Protein AF-A0A3B0V5P6-F1 (afdb_monomer_lite)

Sequence (114 aa):
QIYKNSWVTNHAVDANCVVGIAKSGRSRWKSENENNNILTTKGYHAKHNFGHGEEHLTNTFLTLNILAFLIHTVQDMTNRLYRQLRQELGRRDTFFNDMQALTRYILFESWDEL

Secondary structure (DSSP, 8-state):
---------SS---TTTHHHHHHHHHHHHHIIIIIIHHHHHSS--TT---SSS-TTHHHHHHHHHHHHHHHHHHHHHH-HHHHHHHHHT-SHHHHHHHHHHHHHH---SSGGG-

Radius of gyration: 20.3 Å; chains: 1; bounding box: 44×43×60 Å

Foldseek 3Di:
DDDDDDDDDPDDDDPVCPVVVVVVVVVVVVCVVVPVCCCCPVPVVLVDPPPDDDDCPSVVSVVVVVVVVVVLVVCCVPPPVSVVVCVVLPDPVSVVVVVVVCVVPDDDPDPVRD

Organism: NCBI:txid652676

Structure (mmCIF, N/CA/C/O backbone):
data_AF-A0A3B0V5P6-F1
#
_entry.id   AF-A0A3B0V5P6-F1
#
loop_
_atom_site.group_PDB
_atom_site.id
_atom_site.type_symbol
_atom_site.label_atom_id
_atom_site.label_alt_id
_atom_site.label_comp_id
_atom_site.label_asym_id
_atom_site.label_entity_id
_atom_site.label_seq_id
_atom_site.pdbx_PDB_ins_code
_atom_site.Cartn_x
_atom_site.Cartn_y
_atom_site.Cartn_z
_atom_site.occupancy
_atom_site.B_iso_or_equiv
_atom_site.auth_seq_id
_atom_site.auth_comp_id
_atom_site.auth_asym_id
_atom_site.auth_atom_id
_atom_site.pdbx_PDB_model_num
ATOM 1 N N . GLN A 1 1 ? -4.323 -0.651 -32.471 1.00 66.06 1 GLN A N 1
ATOM 2 C CA . GLN A 1 1 ? -3.043 0.090 -32.525 1.00 66.06 1 GLN A CA 1
ATOM 3 C C . GLN A 1 1 ? -2.198 -0.379 -31.344 1.00 66.06 1 GLN A C 1
ATOM 5 O O . GLN A 1 1 ? -2.711 -0.375 -30.234 1.00 66.06 1 GLN A O 1
ATOM 10 N N . ILE A 1 2 ? -0.978 -0.881 -31.564 1.00 74.12 2 ILE A N 1
ATOM 11 C CA . ILE A 1 2 ? -0.116 -1.358 -30.466 1.00 74.12 2 ILE A CA 1
ATOM 12 C C . ILE A 1 2 ? 0.507 -0.132 -29.791 1.00 74.12 2 ILE A C 1
ATOM 14 O O . ILE A 1 2 ? 1.097 0.709 -30.471 1.00 74.12 2 ILE A O 1
ATOM 18 N N . TYR A 1 3 ? 0.343 -0.014 -28.474 1.00 77.75 3 TYR A N 1
ATOM 19 C CA . TYR A 1 3 ? 0.921 1.069 -27.680 1.00 77.75 3 TYR A CA 1
ATOM 20 C C . TYR A 1 3 ? 2.454 1.054 -27.791 1.00 77.75 3 TYR A C 1
ATOM 22 O O . TYR A 1 3 ? 3.085 0.022 -27.557 1.00 77.75 3 TYR A O 1
ATOM 30 N N . LYS A 1 4 ? 3.052 2.192 -28.160 1.00 78.06 4 LYS A N 1
ATOM 31 C CA . LYS A 1 4 ? 4.508 2.381 -28.220 1.00 78.06 4 LYS A CA 1
ATOM 32 C C . LYS A 1 4 ? 4.942 3.298 -27.080 1.00 78.06 4 LYS A C 1
ATOM 34 O O . LYS A 1 4 ? 4.388 4.381 -26.922 1.00 78.06 4 LYS A O 1
ATOM 39 N N . ASN A 1 5 ? 5.935 2.861 -26.313 1.00 76.69 5 ASN A N 1
ATOM 40 C CA . ASN A 1 5 ? 6.548 3.628 -25.233 1.00 76.69 5 ASN A CA 1
ATOM 41 C C . ASN A 1 5 ? 8.068 3.682 -25.452 1.00 76.69 5 ASN A C 1
ATOM 43 O O . ASN A 1 5 ? 8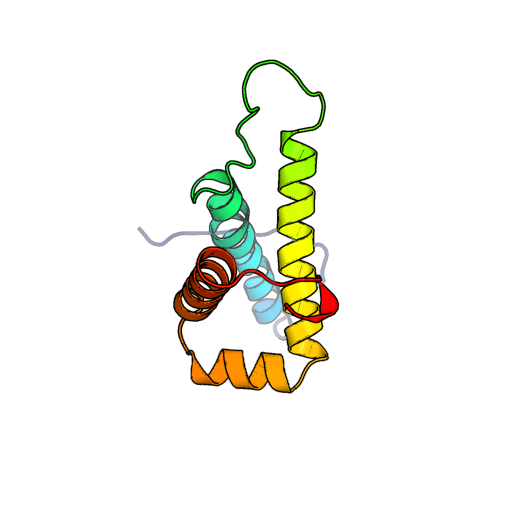.647 2.698 -25.914 1.00 76.69 5 ASN A O 1
ATOM 47 N N . SER A 1 6 ? 8.681 4.819 -25.124 1.00 85.56 6 SER A N 1
ATOM 48 C CA . SER A 1 6 ? 10.125 5.041 -25.174 1.00 85.56 6 SER A CA 1
ATOM 49 C C . SER A 1 6 ? 10.599 5.646 -23.852 1.00 85.56 6 SER A C 1
ATOM 51 O O . SER A 1 6 ? 9.926 6.509 -23.287 1.00 85.56 6 SER A O 1
ATOM 53 N N . TRP A 1 7 ? 11.783 5.237 -23.393 1.00 84.75 7 TRP A N 1
ATOM 54 C CA . TRP A 1 7 ? 12.404 5.723 -22.158 1.00 84.75 7 TRP A CA 1
ATOM 55 C C . TRP A 1 7 ? 13.817 6.239 -22.420 1.00 84.75 7 TRP A C 1
ATOM 57 O O . TRP A 1 7 ? 14.493 5.777 -23.337 1.00 84.75 7 TRP A O 1
ATOM 67 N N . VAL A 1 8 ? 14.269 7.159 -21.571 1.00 88.44 8 VAL A N 1
ATOM 68 C CA . VAL A 1 8 ? 15.652 7.646 -21.537 1.00 88.44 8 VAL A CA 1
ATOM 69 C C . VAL A 1 8 ? 16.257 7.241 -20.199 1.00 88.44 8 VAL A C 1
ATOM 71 O O . VAL A 1 8 ? 15.605 7.363 -19.162 1.00 88.44 8 VAL A O 1
ATOM 74 N N . THR A 1 9 ? 17.484 6.731 -20.223 1.00 87.94 9 THR A N 1
ATOM 75 C CA . THR A 1 9 ? 18.209 6.278 -19.035 1.00 87.94 9 THR A CA 1
ATOM 76 C C . THR A 1 9 ? 19.665 6.716 -19.115 1.00 87.94 9 THR A C 1
ATOM 78 O O . THR A 1 9 ? 20.240 6.762 -20.199 1.00 87.94 9 THR A O 1
ATOM 81 N N . ASN A 1 10 ? 20.254 7.041 -17.967 1.00 92.69 10 ASN A N 1
ATOM 82 C CA . ASN A 1 10 ? 21.688 7.290 -17.815 1.00 92.69 10 ASN A CA 1
ATOM 83 C C . ASN A 1 10 ? 22.480 6.005 -17.502 1.00 92.69 10 ASN A C 1
ATOM 85 O O . ASN A 1 10 ? 23.704 6.047 -17.421 1.00 92.69 10 ASN A O 1
ATOM 89 N N . HIS A 1 11 ? 21.800 4.873 -17.308 1.00 89.81 11 HIS A N 1
ATOM 90 C CA . HIS A 1 11 ? 22.446 3.575 -17.140 1.00 89.81 11 HIS A CA 1
ATOM 91 C C . HIS A 1 11 ? 23.027 3.085 -18.471 1.00 89.81 11 HIS A C 1
ATOM 93 O O . HIS A 1 11 ? 22.375 3.192 -19.509 1.00 89.81 11 HIS A O 1
ATOM 99 N N . ALA A 1 12 ? 24.223 2.491 -18.432 1.00 93.44 12 ALA A N 1
ATOM 100 C CA . ALA A 1 12 ? 24.765 1.772 -19.580 1.00 93.44 12 ALA A CA 1
ATOM 101 C C . ALA A 1 12 ? 23.845 0.589 -19.928 1.00 93.44 12 ALA A C 1
ATOM 103 O O . ALA A 1 12 ? 23.457 -0.180 -19.045 1.00 93.44 12 ALA A O 1
ATOM 104 N N . VAL A 1 13 ? 23.473 0.474 -21.205 1.00 93.00 13 VAL A N 1
ATOM 105 C CA . VAL A 1 13 ? 22.535 -0.547 -21.685 1.00 93.00 13 VAL A CA 1
ATOM 106 C C . VAL A 1 13 ? 23.291 -1.610 -22.470 1.00 93.00 13 VAL A C 1
ATOM 108 O O . VAL A 1 13 ? 23.929 -1.308 -23.475 1.00 93.00 13 VAL A O 1
ATOM 111 N N . ASP A 1 14 ? 23.166 -2.857 -22.033 1.00 94.44 14 ASP A N 1
ATOM 112 C CA . ASP A 1 14 ? 23.651 -4.047 -22.723 1.00 94.44 14 ASP A CA 1
ATOM 113 C C . ASP A 1 14 ? 22.561 -5.134 -22.773 1.00 94.44 14 ASP A C 1
ATOM 115 O O . ASP A 1 14 ? 21.459 -4.978 -22.232 1.00 94.44 14 ASP A O 1
ATOM 119 N N . ALA A 1 15 ? 22.859 -6.251 -23.439 1.00 94.81 15 ALA A N 1
ATOM 120 C CA . ALA A 1 15 ? 21.920 -7.360 -23.607 1.00 94.81 15 ALA A CA 1
ATOM 121 C C . ALA A 1 15 ? 21.495 -8.021 -22.279 1.00 94.81 15 ALA A C 1
ATOM 123 O O . ALA A 1 15 ? 20.421 -8.619 -22.217 1.00 94.81 15 ALA A O 1
ATOM 124 N N . ASN A 1 16 ? 22.295 -7.892 -21.218 1.00 94.69 16 ASN A N 1
ATOM 125 C CA . ASN A 1 16 ? 22.023 -8.496 -19.917 1.00 94.69 16 ASN A CA 1
ATOM 126 C C . ASN A 1 16 ? 21.102 -7.609 -19.066 1.00 94.69 16 ASN A C 1
ATOM 128 O O . ASN A 1 16 ? 20.255 -8.121 -18.332 1.00 94.69 16 ASN A O 1
ATOM 132 N N . CYS A 1 17 ? 21.232 -6.281 -19.160 1.00 91.94 17 CYS A N 1
ATOM 133 C CA . CYS A 1 17 ? 20.486 -5.344 -18.316 1.00 91.94 17 CYS A CA 1
ATOM 134 C C . CYS A 1 17 ? 19.238 -4.744 -18.990 1.00 91.94 17 CYS A C 1
ATOM 136 O O . CYS A 1 17 ? 18.327 -4.292 -18.286 1.00 91.94 17 CYS A O 1
ATOM 138 N N . VAL A 1 18 ? 19.140 -4.779 -20.328 1.00 91.62 18 VAL A N 1
ATOM 139 C CA . VAL A 1 18 ? 18.051 -4.133 -21.091 1.00 91.62 18 VAL A CA 1
ATOM 140 C C . VAL A 1 18 ? 16.657 -4.587 -20.651 1.00 91.62 18 VAL A C 1
ATOM 142 O O . VAL A 1 18 ? 15.746 -3.767 -20.530 1.00 91.62 18 VAL A O 1
ATOM 145 N N . VAL A 1 19 ? 16.482 -5.873 -20.332 1.00 91.50 19 VAL A N 1
ATOM 146 C CA . VAL A 1 19 ? 15.192 -6.418 -19.877 1.00 91.50 19 VAL A CA 1
ATOM 147 C C . VAL A 1 19 ? 14.801 -5.847 -18.511 1.00 91.50 19 VAL A C 1
ATOM 149 O O . VAL A 1 19 ? 13.643 -5.470 -18.307 1.00 91.50 19 VAL A O 1
ATOM 152 N N . GLY A 1 20 ? 15.762 -5.749 -17.589 1.00 91.38 20 GLY A N 1
ATOM 153 C CA . GLY A 1 20 ? 15.563 -5.175 -16.259 1.00 91.38 20 GLY A CA 1
ATOM 154 C C . GLY A 1 20 ? 15.242 -3.684 -16.328 1.00 91.38 20 GLY A C 1
ATOM 155 O O . GLY A 1 20 ? 14.243 -3.244 -15.761 1.00 91.38 20 GLY A O 1
ATOM 156 N N . ILE A 1 21 ? 16.014 -2.927 -17.110 1.00 90.50 21 ILE A N 1
ATOM 157 C CA . ILE A 1 21 ? 15.790 -1.492 -17.330 1.00 90.50 21 ILE A CA 1
ATOM 158 C C . ILE A 1 21 ? 14.412 -1.250 -17.954 1.00 90.50 21 ILE A C 1
ATOM 160 O O . ILE A 1 21 ? 13.656 -0.408 -17.472 1.00 90.50 21 ILE A O 1
ATOM 164 N N . ALA A 1 22 ? 14.028 -2.028 -18.970 1.00 88.38 22 ALA A N 1
ATOM 165 C CA . ALA A 1 22 ? 12.708 -1.913 -19.583 1.00 88.38 22 ALA A CA 1
ATOM 166 C C . ALA A 1 22 ? 11.578 -2.249 -18.593 1.00 88.38 22 ALA A C 1
ATOM 168 O O . ALA A 1 22 ? 10.517 -1.623 -18.627 1.00 88.38 22 ALA A O 1
ATOM 169 N N . LYS A 1 23 ? 11.782 -3.215 -17.685 1.00 88.19 23 LYS A N 1
ATOM 170 C CA . LYS A 1 23 ? 10.823 -3.529 -16.612 1.00 88.19 23 LYS A CA 1
ATOM 171 C C . LYS A 1 23 ? 10.661 -2.352 -15.644 1.00 88.19 23 LYS A C 1
ATOM 173 O O . LYS A 1 23 ? 9.524 -2.009 -15.326 1.00 88.19 23 LYS A O 1
ATOM 178 N N . SER A 1 24 ? 11.755 -1.703 -15.252 1.00 86.31 24 SER A N 1
ATOM 179 C CA . SER A 1 24 ? 11.733 -0.492 -14.418 1.00 86.31 24 SER A CA 1
ATOM 180 C C . SER A 1 24 ? 11.095 0.707 -15.135 1.00 86.31 24 SER A C 1
ATOM 182 O O . SER A 1 24 ? 10.324 1.458 -14.546 1.00 86.31 24 SER A O 1
ATOM 184 N N . GLY A 1 25 ? 11.322 0.867 -16.441 1.00 85.81 25 GLY A N 1
ATOM 185 C CA . GLY A 1 25 ? 10.632 1.886 -17.240 1.00 85.81 25 GLY A CA 1
ATOM 186 C C . GLY A 1 25 ? 9.111 1.693 -17.230 1.00 85.81 25 GLY A C 1
ATOM 187 O O . GLY A 1 25 ? 8.349 2.646 -17.051 1.00 85.81 25 GLY A O 1
ATOM 188 N N . ARG A 1 26 ? 8.652 0.439 -17.330 1.00 83.81 26 ARG A N 1
ATOM 189 C CA . ARG A 1 26 ? 7.224 0.092 -17.241 1.00 83.81 26 ARG A CA 1
ATOM 190 C C . ARG A 1 26 ? 6.633 0.299 -15.847 1.00 83.81 26 ARG A C 1
ATOM 192 O O . ARG A 1 26 ? 5.444 0.603 -15.751 1.00 83.81 26 ARG A O 1
ATOM 199 N N . SER A 1 27 ? 7.417 0.180 -14.771 1.00 83.31 27 SER A N 1
ATOM 200 C CA . SER A 1 27 ? 6.892 0.423 -13.420 1.00 83.31 27 SER A CA 1
ATOM 201 C C . SER A 1 27 ? 6.535 1.886 -13.173 1.00 83.31 27 SER A C 1
ATOM 203 O O . SER A 1 27 ? 5.687 2.142 -12.327 1.00 83.31 27 SER A O 1
ATOM 205 N N . ARG A 1 28 ? 7.084 2.841 -13.939 1.00 80.00 28 ARG A N 1
ATOM 206 C CA . ARG A 1 28 ? 6.667 4.250 -13.852 1.00 80.00 28 ARG A CA 1
ATOM 207 C C . ARG A 1 28 ? 5.171 4.421 -14.126 1.00 80.00 28 ARG A C 1
ATOM 209 O O . ARG A 1 28 ? 4.472 5.024 -13.317 1.00 80.00 28 ARG A O 1
ATOM 216 N N . TRP A 1 29 ? 4.684 3.852 -15.232 1.00 78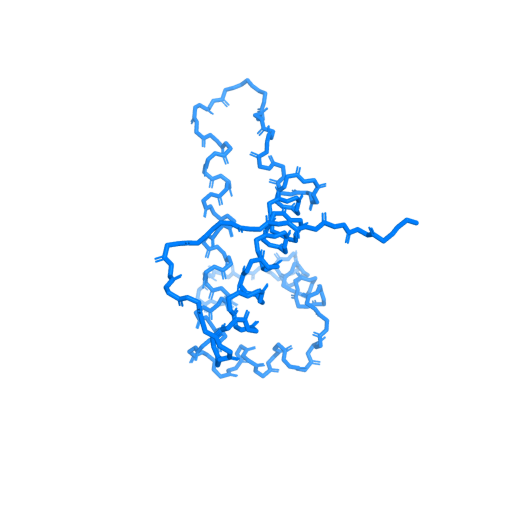.38 29 TRP A N 1
ATOM 217 C CA . TRP A 1 29 ? 3.258 3.889 -15.572 1.00 78.38 29 TRP A CA 1
ATOM 218 C C . TRP A 1 29 ? 2.415 3.231 -14.478 1.00 78.38 29 TRP A C 1
ATOM 220 O O . TRP A 1 29 ? 1.367 3.746 -14.099 1.00 78.38 29 TRP A O 1
ATOM 230 N N . LYS A 1 30 ? 2.918 2.127 -13.913 1.00 78.00 30 LYS A N 1
ATOM 231 C CA . LYS A 1 30 ? 2.273 1.438 -12.796 1.00 78.00 30 LYS A CA 1
ATOM 232 C C . LYS A 1 30 ? 2.140 2.346 -11.568 1.00 78.00 30 LYS A C 1
ATOM 234 O O . LYS A 1 30 ? 1.048 2.462 -11.033 1.00 78.00 30 LYS A O 1
ATOM 239 N N . SER A 1 31 ? 3.194 3.054 -11.160 1.00 78.94 31 SER A N 1
ATOM 240 C CA . SER A 1 31 ? 3.128 4.001 -10.036 1.00 78.94 31 SER A CA 1
ATOM 241 C C . SER A 1 31 ? 2.175 5.170 -10.307 1.00 78.94 31 SER A C 1
ATOM 243 O O . SER A 1 31 ? 1.389 5.551 -9.444 1.00 78.94 31 SER A O 1
ATOM 245 N N . GLU A 1 32 ? 2.191 5.736 -11.511 1.00 78.44 32 GLU A N 1
ATOM 246 C CA . GLU A 1 32 ? 1.284 6.836 -11.861 1.00 78.44 32 GLU A CA 1
ATOM 247 C C . GLU A 1 32 ? -0.188 6.380 -11.852 1.00 78.44 32 GLU A C 1
ATOM 249 O O . GLU A 1 32 ? -1.051 7.064 -11.296 1.00 78.44 32 GLU A O 1
ATOM 254 N N . ASN A 1 33 ? -0.478 5.202 -12.407 1.00 77.31 33 ASN A N 1
ATOM 255 C CA . ASN A 1 33 ? -1.848 4.751 -12.631 1.00 77.31 33 ASN A CA 1
ATOM 256 C C . ASN A 1 33 ? -2.441 3.929 -11.473 1.00 77.31 33 ASN A C 1
ATOM 258 O O . ASN A 1 33 ? -3.646 3.988 -11.244 1.00 77.31 33 ASN A O 1
ATOM 262 N N . GLU A 1 34 ? -1.626 3.177 -10.732 1.00 80.19 34 GLU A N 1
ATOM 263 C CA . GLU A 1 34 ? -2.077 2.362 -9.594 1.00 80.19 34 GLU A CA 1
ATOM 264 C C . GLU A 1 34 ? -1.854 3.042 -8.242 1.00 80.19 34 GLU A C 1
ATOM 266 O O . GLU A 1 34 ? -2.559 2.720 -7.299 1.00 80.19 34 GLU A O 1
ATOM 271 N N . ASN A 1 35 ? -0.929 3.997 -8.111 1.00 78.25 35 ASN A N 1
ATOM 272 C CA . ASN A 1 35 ? -0.767 4.741 -6.858 1.00 78.25 35 ASN A CA 1
ATOM 273 C C . ASN A 1 35 ? -1.400 6.131 -6.965 1.00 78.25 35 ASN A C 1
ATOM 275 O O . ASN A 1 35 ? -2.415 6.409 -6.328 1.00 78.25 35 ASN A O 1
ATOM 279 N N . ASN A 1 36 ? -0.860 6.998 -7.824 1.00 80.69 36 ASN A N 1
ATOM 280 C CA . ASN A 1 36 ? -1.262 8.410 -7.835 1.00 80.69 36 ASN A CA 1
ATOM 281 C C . ASN A 1 36 ? -2.721 8.592 -8.273 1.00 80.69 36 ASN A C 1
ATOM 283 O O . ASN A 1 36 ? -3.458 9.387 -7.687 1.00 80.69 36 ASN A O 1
ATOM 287 N N . ASN A 1 37 ? -3.176 7.835 -9.273 1.00 80.75 37 ASN A N 1
ATOM 288 C CA . ASN A 1 37 ? -4.573 7.894 -9.694 1.00 80.75 37 ASN A CA 1
ATOM 289 C C . ASN A 1 37 ? -5.528 7.382 -8.600 1.00 80.75 37 ASN A C 1
ATOM 291 O O . ASN A 1 37 ? -6.578 7.982 -8.382 1.00 80.75 37 ASN A O 1
ATOM 295 N N . ILE A 1 38 ? -5.159 6.332 -7.856 1.00 77.12 38 ILE A N 1
ATOM 296 C CA . ILE A 1 38 ? -5.970 5.824 -6.735 1.00 77.12 38 ILE A CA 1
ATOM 297 C C . ILE A 1 38 ? -6.080 6.884 -5.635 1.00 77.12 38 ILE A C 1
ATOM 299 O O . ILE A 1 38 ? -7.192 7.225 -5.229 1.00 77.12 38 ILE A O 1
ATOM 303 N N . LEU A 1 3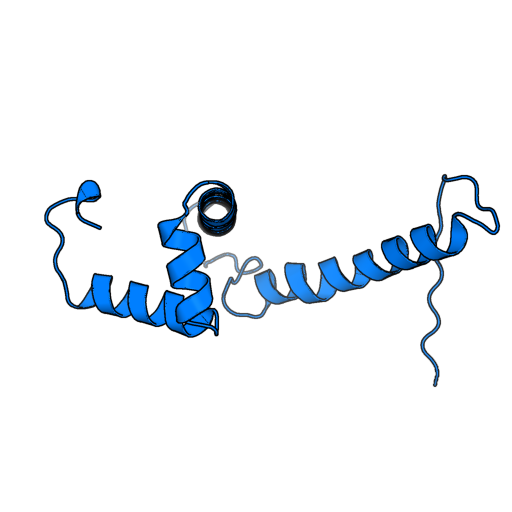9 ? -4.955 7.480 -5.230 1.00 75.81 39 LEU A N 1
ATOM 304 C CA . LEU A 1 39 ? -4.917 8.530 -4.205 1.00 75.81 39 LEU A CA 1
ATOM 305 C C . LEU A 1 39 ? -5.729 9.780 -4.588 1.00 75.81 39 LEU A C 1
ATOM 307 O O . LEU A 1 39 ? -6.176 10.537 -3.729 1.00 75.81 39 LEU A O 1
ATOM 311 N N . THR A 1 40 ? -5.944 10.008 -5.881 1.00 71.81 40 THR A N 1
ATOM 312 C CA . THR A 1 40 ? -6.637 11.209 -6.360 1.00 71.81 40 THR A CA 1
ATOM 313 C C . THR A 1 40 ? -8.097 10.970 -6.735 1.00 71.81 40 THR A C 1
ATOM 315 O O . THR A 1 40 ? -8.892 11.896 -6.606 1.00 71.81 40 THR A O 1
ATOM 318 N N . THR A 1 41 ? -8.475 9.754 -7.146 1.00 70.25 41 THR A N 1
ATOM 319 C CA . THR A 1 41 ? -9.816 9.461 -7.697 1.00 70.25 41 THR A CA 1
ATOM 320 C C . THR A 1 41 ? -10.623 8.417 -6.926 1.00 70.25 41 THR A C 1
ATOM 322 O O . THR A 1 41 ? -11.836 8.344 -7.108 1.00 70.25 41 THR A O 1
ATOM 325 N N . LYS A 1 42 ? -10.001 7.603 -6.063 1.00 70.81 42 LYS A N 1
ATOM 326 C CA . LYS A 1 42 ? -10.656 6.469 -5.380 1.00 70.81 42 LYS A CA 1
ATOM 327 C C . LYS A 1 42 ? -10.935 6.733 -3.897 1.00 70.81 42 LYS A C 1
ATOM 329 O O . LYS A 1 42 ? -10.747 5.854 -3.068 1.00 70.81 42 LYS A O 1
ATOM 334 N N . GLY A 1 43 ? -11.389 7.943 -3.569 1.00 65.75 43 GLY A N 1
ATOM 335 C CA . GLY A 1 43 ? -11.880 8.282 -2.224 1.00 65.75 43 GLY A CA 1
ATOM 336 C C . GLY A 1 43 ? -10.837 8.841 -1.252 1.00 65.75 43 GLY A C 1
ATOM 337 O O . GLY A 1 43 ? -11.207 9.334 -0.196 1.00 65.75 43 GLY A O 1
ATOM 338 N N . TYR A 1 44 ? -9.551 8.855 -1.613 1.00 70.25 44 TYR A N 1
ATOM 339 C CA . TYR A 1 44 ? -8.507 9.526 -0.819 1.00 70.25 44 TYR A CA 1
ATOM 340 C C . TYR A 1 44 ? -8.449 11.041 -1.053 1.00 70.25 44 TYR A C 1
ATOM 342 O O . TYR A 1 44 ? -7.788 11.749 -0.301 1.00 70.25 44 TYR A O 1
ATOM 350 N N . HIS A 1 45 ? -9.127 11.531 -2.101 1.00 69.56 45 HIS A N 1
ATOM 351 C CA . HIS A 1 45 ? -9.324 12.950 -2.406 1.00 69.56 45 HIS A CA 1
ATOM 352 C C . HIS A 1 45 ? -8.060 13.817 -2.266 1.00 69.56 45 HIS A C 1
ATOM 354 O O . HIS A 1 45 ? -8.156 14.990 -1.930 1.00 69.56 45 HIS A O 1
ATOM 360 N N . ALA A 1 46 ? -6.873 13.287 -2.592 1.00 69.38 46 ALA A N 1
ATOM 361 C CA . ALA A 1 46 ? -5.604 13.991 -2.372 1.00 69.38 46 ALA A CA 1
ATOM 362 C C . ALA A 1 46 ? -5.470 15.308 -3.169 1.00 69.38 46 ALA A C 1
ATOM 364 O O . ALA A 1 46 ? -4.602 16.123 -2.879 1.00 69.38 46 ALA A O 1
ATOM 365 N N . LYS A 1 47 ? -6.323 15.519 -4.184 1.00 68.25 47 LYS A N 1
ATOM 366 C CA . LYS A 1 47 ? -6.432 16.771 -4.957 1.00 68.25 47 LYS A CA 1
ATOM 367 C C . LYS A 1 47 ? -7.507 17.728 -4.440 1.00 68.25 47 LYS A C 1
ATOM 369 O O . LYS A 1 47 ? -7.605 18.846 -4.937 1.00 68.25 47 LYS A O 1
ATOM 374 N N . HIS A 1 48 ? -8.351 17.290 -3.512 1.00 67.75 48 HIS A N 1
ATOM 375 C CA . HIS A 1 48 ? -9.401 18.129 -2.970 1.00 67.75 48 HIS A CA 1
ATOM 376 C C . HIS A 1 48 ? -8.809 19.023 -1.884 1.00 67.75 48 HIS A C 1
ATOM 378 O O . HIS A 1 48 ? -8.354 18.561 -0.840 1.00 67.75 48 HIS A O 1
ATOM 384 N N . ASN A 1 49 ? -8.846 20.326 -2.130 1.00 62.44 49 ASN A N 1
ATOM 385 C CA . ASN A 1 49 ? -8.774 21.300 -1.053 1.00 62.44 49 ASN A CA 1
ATOM 386 C C . ASN A 1 49 ? -10.168 21.336 -0.431 1.00 62.44 49 ASN A C 1
ATOM 388 O O . ASN A 1 49 ? -11.106 21.739 -1.122 1.00 62.44 49 ASN A O 1
ATOM 392 N N . PHE A 1 50 ? -10.314 20.840 0.800 1.00 63.81 50 PHE A N 1
ATOM 393 C CA . PHE A 1 50 ? -11.585 20.698 1.527 1.00 63.81 50 PHE A CA 1
ATOM 394 C C . PHE A 1 50 ? -12.197 22.058 1.931 1.00 63.81 50 PHE A C 1
ATOM 396 O O . PHE A 1 50 ? -12.430 22.303 3.102 1.00 63.81 50 PHE A O 1
ATOM 403 N N . GLY A 1 51 ? -12.415 22.942 0.949 1.00 53.38 51 GLY A N 1
ATOM 404 C CA . GLY A 1 51 ? -13.209 24.172 0.991 1.00 53.38 51 GLY A CA 1
ATOM 405 C C . GLY A 1 51 ? -13.309 24.897 2.337 1.00 53.38 51 GLY A C 1
ATOM 406 O O . GLY A 1 51 ? -14.186 24.590 3.129 1.00 53.38 51 GLY A O 1
ATOM 407 N N . HIS A 1 52 ? -12.519 25.966 2.479 1.00 49.00 52 HIS A N 1
ATOM 408 C CA . HIS A 1 52 ? -12.724 27.089 3.411 1.00 49.00 52 HIS A CA 1
ATOM 409 C C . HIS A 1 52 ? -12.412 26.883 4.904 1.00 49.00 52 HIS A C 1
ATOM 411 O O . HIS A 1 52 ? -13.287 26.981 5.758 1.00 49.00 52 HIS A O 1
ATOM 417 N N . GLY A 1 53 ? -11.113 26.801 5.203 1.00 58.84 53 GLY A N 1
ATOM 418 C CA . GLY A 1 53 ? -10.537 27.009 6.537 1.00 58.84 53 GLY A CA 1
ATOM 419 C C . GLY A 1 53 ? -9.679 25.820 6.945 1.00 58.84 53 GLY A C 1
ATOM 420 O O . GLY A 1 53 ? -10.095 24.695 6.717 1.00 58.84 53 GLY A O 1
ATOM 421 N N . GLU A 1 54 ? -8.505 26.085 7.524 1.00 57.06 54 GLU A N 1
ATOM 422 C CA . GLU A 1 54 ? -7.407 25.145 7.833 1.00 57.06 54 GLU A CA 1
ATOM 423 C C . GLU A 1 54 ? -6.389 25.014 6.685 1.00 57.06 54 GLU A C 1
ATOM 425 O O . GLU A 1 54 ? -6.432 24.113 5.838 1.00 57.06 54 GLU A O 1
ATOM 430 N N . GLU A 1 55 ? -5.419 25.934 6.668 1.00 64.50 55 GLU A N 1
ATOM 431 C CA .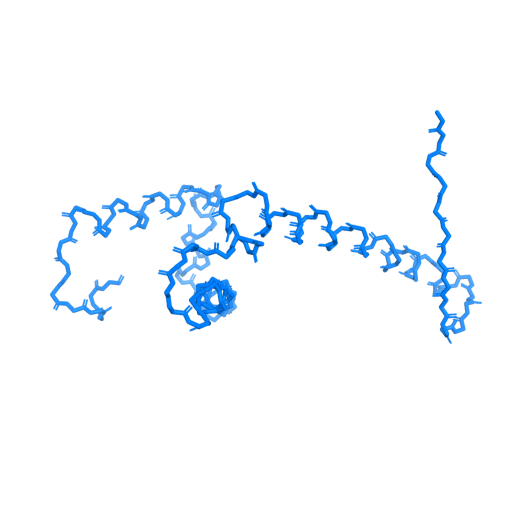 GLU A 1 55 ? -4.141 25.685 6.004 1.00 64.50 55 GLU A CA 1
ATOM 432 C C . GLU A 1 55 ? -3.627 24.295 6.419 1.00 64.50 55 GLU A C 1
ATOM 434 O O . GLU A 1 55 ? -3.651 23.930 7.590 1.00 64.50 55 GLU A O 1
ATOM 439 N N . HIS A 1 56 ? -3.175 23.502 5.446 1.00 70.31 56 HIS A N 1
ATOM 440 C CA . HIS A 1 56 ? -2.635 22.149 5.634 1.00 70.31 56 HIS A CA 1
ATOM 441 C C . HIS A 1 56 ? -3.625 21.002 5.912 1.00 70.31 56 HIS A C 1
ATOM 443 O O . HIS A 1 56 ? -3.156 19.868 5.951 1.00 70.31 56 HIS A O 1
ATOM 449 N N . LEU A 1 57 ? -4.950 21.191 5.985 1.00 73.81 57 LEU A N 1
ATOM 450 C CA . LEU A 1 57 ? -5.887 20.080 6.269 1.00 73.81 57 LEU A CA 1
ATOM 451 C C . LEU A 1 57 ? -5.760 18.896 5.293 1.00 73.81 57 LEU A C 1
ATOM 453 O O . LEU A 1 57 ? -5.629 17.741 5.705 1.00 73.81 57 LEU A O 1
ATOM 457 N N . THR A 1 58 ? -5.714 19.176 3.988 1.00 75.62 58 THR A N 1
ATOM 458 C CA . THR A 1 58 ? -5.478 18.148 2.959 1.00 75.62 58 THR A CA 1
ATOM 459 C C . THR A 1 58 ? -4.118 17.465 3.144 1.00 75.62 58 THR A C 1
ATOM 461 O O . THR A 1 58 ? -4.004 16.254 2.958 1.00 75.62 58 THR A O 1
ATOM 464 N N . ASN A 1 59 ? -3.089 18.210 3.561 1.00 80.25 59 ASN A N 1
ATOM 465 C CA . ASN A 1 59 ? -1.755 17.666 3.816 1.00 80.25 59 ASN A CA 1
ATOM 466 C C . ASN A 1 59 ? -1.731 16.773 5.067 1.00 80.25 59 ASN A C 1
ATOM 468 O O . ASN A 1 59 ? -1.110 15.713 5.050 1.00 80.25 59 ASN A O 1
ATOM 472 N N . THR A 1 60 ? -2.449 17.151 6.125 1.00 83.19 60 THR A N 1
ATOM 473 C CA . THR A 1 60 ? -2.606 16.351 7.345 1.00 83.19 60 THR A CA 1
ATOM 474 C C . THR A 1 60 ? -3.310 15.034 7.039 1.00 83.19 60 THR A C 1
ATOM 476 O O . THR A 1 60 ? -2.781 13.973 7.364 1.00 83.19 60 THR A O 1
ATOM 479 N N . PHE A 1 61 ? -4.445 15.060 6.333 1.00 81.38 61 PHE A N 1
ATOM 480 C CA . PHE A 1 61 ? -5.138 13.828 5.941 1.00 81.38 61 PHE A CA 1
ATOM 481 C C . PHE A 1 61 ? -4.300 12.947 5.017 1.00 81.38 61 PHE A C 1
ATOM 483 O O . PHE A 1 61 ? -4.293 11.724 5.175 1.00 81.38 61 PHE A O 1
ATOM 490 N N . LEU A 1 62 ? -3.565 13.539 4.072 1.00 83.38 62 LEU A N 1
ATOM 491 C CA . LEU A 1 62 ? -2.644 12.787 3.225 1.00 83.38 62 LEU A CA 1
ATOM 492 C C . LEU A 1 62 ? -1.530 12.138 4.059 1.00 83.38 62 LEU A C 1
ATOM 494 O O . LEU A 1 62 ? -1.238 10.958 3.874 1.00 83.38 62 LEU A O 1
ATOM 498 N N . THR A 1 63 ? -0.955 12.878 5.008 1.00 86.94 63 THR A N 1
ATOM 499 C CA . THR A 1 63 ? 0.096 12.384 5.908 1.00 86.94 63 THR A CA 1
ATOM 500 C C . THR A 1 63 ? -0.408 11.227 6.763 1.00 86.94 63 THR A C 1
ATOM 502 O O . THR A 1 63 ? 0.253 10.194 6.828 1.00 86.94 63 THR A O 1
ATOM 505 N N . LEU A 1 64 ? -1.600 11.347 7.356 1.00 87.69 64 LEU A N 1
ATOM 506 C CA . LEU A 1 64 ? -2.219 10.275 8.140 1.00 87.69 64 LEU A CA 1
ATOM 507 C C . LEU A 1 64 ? -2.504 9.031 7.290 1.00 87.69 64 LEU A C 1
ATOM 509 O O . LEU A 1 64 ? -2.248 7.916 7.737 1.00 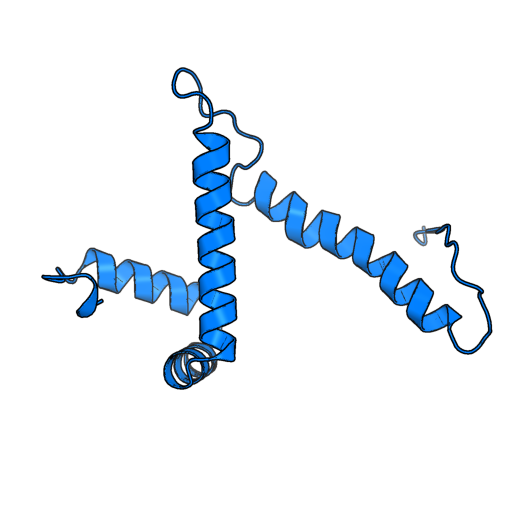87.69 64 LEU A O 1
ATOM 513 N N . ASN A 1 65 ? -2.961 9.202 6.046 1.00 86.12 65 ASN A N 1
ATOM 514 C CA . ASN A 1 65 ? -3.149 8.081 5.124 1.00 86.12 65 ASN A CA 1
ATOM 515 C C . ASN A 1 65 ? -1.826 7.369 4.812 1.00 86.12 65 ASN A C 1
ATOM 517 O O . ASN A 1 65 ? -1.750 6.144 4.902 1.00 86.12 65 ASN A O 1
ATOM 521 N N . ILE A 1 66 ? -0.772 8.123 4.478 1.00 87.56 66 ILE A N 1
ATOM 522 C CA . ILE A 1 66 ? 0.561 7.558 4.219 1.00 87.56 66 ILE A CA 1
ATOM 523 C C . ILE A 1 66 ? 1.079 6.833 5.466 1.00 87.56 66 ILE A C 1
ATOM 525 O O . ILE A 1 66 ? 1.548 5.700 5.361 1.00 87.56 66 ILE A O 1
ATOM 529 N N . LEU A 1 67 ? 0.948 7.447 6.644 1.00 92.00 67 LEU A N 1
ATOM 530 C CA . LEU A 1 67 ? 1.359 6.854 7.912 1.00 92.00 67 LEU A CA 1
ATOM 531 C C . LEU A 1 67 ? 0.618 5.541 8.189 1.00 92.00 67 LEU A C 1
ATOM 533 O O . LEU A 1 67 ? 1.261 4.555 8.533 1.00 92.00 67 LEU A O 1
ATOM 537 N N . ALA A 1 68 ? -0.697 5.482 7.968 1.00 88.94 68 ALA A N 1
ATOM 538 C CA . ALA A 1 68 ? -1.468 4.250 8.122 1.00 88.94 68 ALA A CA 1
ATOM 539 C C . ALA A 1 68 ? -0.941 3.131 7.204 1.00 88.94 68 ALA A C 1
ATOM 541 O O . ALA A 1 68 ? -0.710 2.009 7.656 1.00 88.94 68 ALA A O 1
ATOM 542 N N . PHE A 1 69 ? -0.667 3.426 5.927 1.00 87.25 69 PHE A N 1
ATOM 543 C CA . PHE A 1 69 ? -0.074 2.445 5.009 1.00 87.25 69 PHE A CA 1
ATOM 544 C C . PHE A 1 69 ? 1.317 1.976 5.447 1.00 87.25 69 PHE A C 1
ATOM 546 O O . PHE A 1 69 ? 1.626 0.785 5.326 1.00 87.25 69 PHE A O 1
ATOM 553 N N . LEU A 1 70 ? 2.145 2.883 5.967 1.00 92.69 70 LEU A N 1
ATOM 554 C CA . LEU A 1 70 ? 3.456 2.541 6.513 1.00 92.69 70 LEU A CA 1
ATOM 555 C C . LEU A 1 70 ? 3.326 1.642 7.742 1.00 92.69 70 LEU A C 1
ATOM 557 O O . LEU A 1 70 ? 4.000 0.619 7.799 1.00 92.69 70 LEU A O 1
ATOM 561 N N . ILE A 1 71 ? 2.418 1.955 8.668 1.00 91.94 71 ILE A N 1
ATOM 562 C CA . ILE A 1 71 ? 2.149 1.121 9.846 1.00 91.94 71 ILE A CA 1
ATOM 563 C C . ILE A 1 71 ? 1.715 -0.279 9.412 1.00 91.94 71 ILE A C 1
ATOM 565 O O . ILE A 1 71 ? 2.292 -1.257 9.875 1.00 91.94 71 ILE A O 1
ATOM 569 N N . HIS A 1 72 ? 0.775 -0.405 8.471 1.00 90.69 72 HIS A N 1
ATOM 570 C CA . HIS A 1 72 ? 0.370 -1.716 7.953 1.00 90.69 72 HIS A CA 1
ATOM 571 C C . HIS A 1 72 ? 1.531 -2.488 7.310 1.00 90.69 72 HIS A C 1
ATOM 573 O O . HIS A 1 72 ? 1.586 -3.708 7.437 1.00 90.69 72 HIS A O 1
ATOM 579 N N . THR A 1 73 ? 2.455 -1.795 6.639 1.00 92.56 73 THR A N 1
ATOM 580 C CA . THR A 1 73 ? 3.653 -2.411 6.045 1.00 92.56 73 THR A CA 1
ATOM 581 C C . THR A 1 73 ? 4.619 -2.891 7.125 1.00 92.56 73 THR A C 1
ATOM 583 O O . THR A 1 73 ? 5.091 -4.023 7.072 1.00 92.56 73 THR A O 1
ATOM 586 N N . VAL A 1 74 ? 4.879 -2.063 8.140 1.00 95.81 74 VAL A N 1
ATOM 587 C CA . VAL A 1 74 ? 5.723 -2.439 9.281 1.00 95.81 74 VAL A CA 1
ATOM 588 C C . VAL A 1 74 ? 5.117 -3.628 10.022 1.00 95.81 74 VAL A C 1
ATOM 590 O O . VAL A 1 74 ? 5.833 -4.587 10.283 1.00 95.81 74 VAL A O 1
ATOM 593 N N . GLN A 1 75 ? 3.809 -3.617 10.293 1.00 93.62 75 GLN A N 1
ATOM 594 C CA . GLN A 1 75 ? 3.105 -4.731 10.936 1.00 93.62 75 GLN A CA 1
ATOM 595 C C . GLN A 1 75 ? 3.200 -6.017 10.106 1.00 93.62 75 GLN A C 1
ATOM 597 O O . GLN A 1 75 ? 3.460 -7.083 10.656 1.00 93.62 75 GLN A O 1
ATOM 602 N N . ASP A 1 76 ? 3.074 -5.938 8.781 1.00 92.44 76 ASP A N 1
ATOM 603 C CA . ASP A 1 76 ? 3.274 -7.099 7.910 1.00 92.44 76 ASP A CA 1
ATOM 604 C C . ASP A 1 76 ? 4.707 -7.651 8.012 1.00 92.44 76 ASP A C 1
ATOM 606 O O . ASP A 1 76 ? 4.915 -8.861 8.037 1.00 92.44 76 ASP A O 1
ATOM 610 N N . MET A 1 77 ? 5.713 -6.792 8.182 1.00 94.50 77 MET A N 1
ATOM 611 C CA . MET A 1 77 ? 7.106 -7.220 8.341 1.00 94.50 77 MET A CA 1
ATOM 612 C C . MET A 1 77 ? 7.413 -7.781 9.737 1.00 94.50 77 MET A C 1
ATOM 614 O O . MET A 1 77 ? 8.104 -8.795 9.862 1.00 94.50 77 MET A O 1
ATOM 618 N N . THR A 1 78 ? 6.897 -7.171 10.803 1.00 96.50 78 THR A N 1
ATOM 619 C CA . THR A 1 78 ? 7.337 -7.455 12.179 1.00 96.50 78 THR A CA 1
ATOM 620 C C . THR A 1 78 ? 6.363 -8.324 12.970 1.00 96.50 78 THR A C 1
ATOM 622 O O . THR A 1 78 ? 6.797 -9.102 13.819 1.00 96.50 78 THR A O 1
ATOM 625 N N . ASN A 1 79 ? 5.066 -8.274 12.672 1.00 94.69 79 ASN A N 1
ATOM 626 C CA . ASN A 1 79 ? 4.030 -8.895 13.488 1.00 94.69 79 ASN A CA 1
ATOM 627 C C . ASN A 1 79 ? 3.496 -10.186 12.852 1.00 94.69 79 ASN A C 1
ATOM 629 O O . ASN A 1 79 ? 2.816 -10.195 11.824 1.00 94.69 79 ASN A O 1
ATOM 633 N N . ARG A 1 80 ? 3.793 -11.316 13.505 1.00 95.31 80 ARG A N 1
ATOM 634 C CA . ARG A 1 80 ? 3.367 -12.643 13.042 1.00 95.31 80 ARG A CA 1
ATOM 635 C C . ARG A 1 80 ? 1.847 -12.812 13.059 1.00 95.31 80 ARG A C 1
ATOM 637 O O . ARG A 1 80 ? 1.317 -13.372 12.106 1.00 95.31 80 ARG A O 1
ATOM 644 N N . LEU A 1 81 ? 1.169 -12.337 14.106 1.00 92.81 81 LEU A N 1
ATOM 645 C CA . LEU A 1 81 ? -0.287 -12.457 14.226 1.00 92.81 81 LEU A CA 1
ATOM 646 C C . LEU A 1 81 ? -0.984 -11.634 13.145 1.00 92.81 81 LEU A C 1
ATOM 648 O O . LEU A 1 81 ? -1.890 -12.133 12.484 1.00 92.81 81 LEU A O 1
ATOM 652 N N . TYR A 1 82 ? -0.495 -10.417 12.902 1.00 92.50 82 TYR A N 1
ATOM 653 C CA . TYR A 1 82 ? -0.993 -9.575 11.821 1.00 92.50 82 TYR A CA 1
ATOM 654 C C . TYR A 1 82 ? -0.867 -10.277 10.461 1.00 92.50 82 TYR A C 1
ATOM 656 O O . TYR A 1 82 ? -1.850 -10.367 9.730 1.00 92.50 82 TYR A O 1
ATOM 664 N N . ARG A 1 83 ? 0.300 -10.857 10.136 1.00 93.06 83 ARG A N 1
ATOM 665 C CA . ARG A 1 83 ? 0.477 -11.634 8.893 1.00 93.06 83 ARG A CA 1
ATOM 666 C C . ARG A 1 83 ? -0.489 -12.808 8.776 1.00 93.06 83 ARG A C 1
ATOM 668 O O . ARG A 1 83 ? -1.063 -13.005 7.710 1.00 93.06 83 ARG A O 1
ATOM 675 N N . GLN A 1 84 ? -0.658 -13.585 9.847 1.00 94.75 84 GLN A N 1
ATOM 676 C CA . GLN A 1 84 ? -1.572 -14.730 9.855 1.00 94.75 84 GLN A CA 1
ATOM 677 C C . GLN A 1 84 ? -3.007 -14.275 9.593 1.00 94.75 84 GLN A C 1
ATOM 679 O O . GLN A 1 84 ? -3.639 -14.759 8.662 1.00 94.75 84 GLN A O 1
ATOM 684 N N . LEU A 1 85 ? -3.481 -13.263 10.321 1.00 92.50 85 LEU A N 1
ATOM 685 C CA . LEU A 1 85 ? -4.806 -12.682 10.115 1.00 92.50 85 LEU A CA 1
ATOM 686 C C . LEU A 1 85 ? -5.001 -12.200 8.667 1.00 92.50 85 LEU A C 1
ATOM 688 O O . LEU A 1 85 ? -6.024 -12.468 8.041 1.00 92.50 85 LEU A O 1
ATOM 692 N N . ARG A 1 86 ? -3.999 -11.516 8.103 1.00 92.00 86 ARG A N 1
ATOM 693 C CA . ARG A 1 86 ? -4.026 -11.039 6.713 1.00 92.00 86 ARG A CA 1
ATOM 694 C C . ARG A 1 86 ? -4.072 -12.171 5.685 1.00 92.00 86 ARG A C 1
ATOM 696 O O . ARG A 1 86 ? -4.636 -11.954 4.616 1.00 92.00 86 ARG A O 1
ATOM 703 N N . GLN A 1 87 ? -3.488 -13.331 5.982 1.00 91.94 87 GLN A N 1
ATOM 704 C CA . GLN A 1 87 ? -3.546 -14.520 5.126 1.00 91.94 87 GLN A CA 1
ATOM 705 C C . GLN A 1 87 ? -4.913 -15.206 5.209 1.00 91.94 87 GLN A C 1
ATOM 707 O O . GLN A 1 87 ? -5.478 -15.534 4.168 1.00 91.94 87 GLN A O 1
ATOM 712 N N . GLU A 1 88 ? -5.468 -15.347 6.414 1.00 94.44 88 GLU A N 1
ATOM 713 C CA . GLU A 1 88 ? -6.763 -16.005 6.647 1.00 94.44 88 GLU A CA 1
ATOM 714 C C . GLU A 1 88 ? -7.941 -15.224 6.045 1.00 94.44 88 GLU A C 1
ATOM 716 O O . GLU A 1 88 ? -8.817 -15.799 5.403 1.00 94.44 88 GLU A O 1
ATOM 721 N N . LEU A 1 89 ? -7.956 -13.893 6.188 1.00 91.75 89 LEU A N 1
ATOM 722 C CA . LEU A 1 89 ? -9.057 -13.058 5.684 1.00 91.75 89 LEU A CA 1
ATOM 723 C C . LEU A 1 89 ? -9.048 -12.889 4.154 1.00 91.75 89 LEU A C 1
ATOM 725 O O . LEU A 1 89 ? -10.035 -12.436 3.565 1.00 91.75 89 LEU A O 1
ATOM 729 N N . GLY A 1 90 ? -7.940 -13.241 3.494 1.00 89.06 90 GLY A N 1
ATOM 730 C CA . GLY A 1 90 ? -7.780 -13.197 2.044 1.00 89.06 90 GLY A CA 1
ATOM 731 C C . GLY A 1 90 ? -7.864 -11.784 1.458 1.00 89.06 90 GLY A C 1
ATOM 732 O O . GLY A 1 90 ? -6.852 -11.110 1.251 1.00 89.06 90 GLY A O 1
ATOM 733 N N . ARG A 1 91 ? -9.077 -11.330 1.118 1.00 87.38 91 ARG A N 1
ATOM 734 C CA . ARG A 1 91 ? -9.289 -10.041 0.445 1.00 87.38 91 ARG A CA 1
ATOM 735 C C . ARG A 1 91 ? -9.039 -8.883 1.419 1.00 87.38 91 ARG A C 1
ATOM 737 O O . ARG A 1 91 ? -9.463 -8.895 2.570 1.00 87.38 91 ARG A O 1
ATOM 744 N N . ARG A 1 92 ? -8.337 -7.847 0.944 1.00 83.94 92 ARG A N 1
ATOM 745 C CA . ARG A 1 92 ? -7.893 -6.714 1.780 1.00 83.94 92 ARG A CA 1
ATOM 746 C C . ARG A 1 92 ? -9.046 -5.897 2.371 1.00 83.94 92 ARG A C 1
ATOM 748 O O . ARG A 1 92 ? -8.862 -5.314 3.433 1.00 83.94 92 ARG A O 1
ATOM 755 N N . ASP A 1 93 ? -10.177 -5.821 1.685 1.00 88.81 93 ASP A N 1
ATOM 756 C CA . ASP A 1 93 ? -11.367 -5.105 2.152 1.00 88.81 93 ASP A CA 1
ATOM 757 C C . ASP A 1 93 ? -12.061 -5.816 3.322 1.00 88.81 93 ASP A C 1
ATOM 759 O O . ASP A 1 93 ? -12.527 -5.124 4.215 1.00 88.81 93 ASP A O 1
ATOM 763 N N . THR A 1 94 ? -12.051 -7.153 3.385 1.00 92.50 94 THR A N 1
ATOM 764 C CA . THR A 1 94 ? -12.575 -7.928 4.522 1.00 92.50 94 THR A CA 1
ATOM 765 C C . THR A 1 94 ? -11.909 -7.479 5.819 1.00 92.50 94 THR A C 1
ATOM 767 O O . THR A 1 94 ? -12.592 -7.042 6.734 1.00 92.50 94 THR A O 1
ATOM 770 N N . PHE A 1 95 ? -10.572 -7.435 5.843 1.00 91.00 95 PHE A N 1
ATOM 771 C CA . PHE A 1 95 ? -9.811 -6.952 7.000 1.00 91.00 95 PHE A CA 1
ATOM 772 C C . PHE A 1 95 ? -10.224 -5.540 7.446 1.00 91.00 95 PHE A C 1
ATOM 774 O O . PHE A 1 95 ? -10.389 -5.289 8.636 1.00 91.00 95 PHE A O 1
ATOM 781 N N . PHE A 1 96 ? -10.389 -4.603 6.508 1.00 89.31 96 PHE A N 1
ATOM 782 C CA . PHE A 1 96 ? -10.766 -3.232 6.863 1.00 89.31 96 PHE A CA 1
ATOM 783 C C . PHE A 1 96 ? -12.229 -3.107 7.293 1.00 89.31 96 PHE A C 1
ATOM 785 O O . PHE A 1 96 ? -12.527 -2.304 8.174 1.00 89.31 96 PHE A O 1
ATOM 792 N N . ASN A 1 97 ? -13.124 -3.903 6.710 1.00 92.00 97 ASN A N 1
ATOM 793 C CA . ASN A 1 97 ? -14.522 -3.959 7.122 1.00 92.00 97 ASN A CA 1
ATOM 794 C C . ASN A 1 97 ? -14.656 -4.546 8.532 1.00 92.00 97 ASN A C 1
ATOM 796 O O . ASN A 1 97 ? -15.425 -4.015 9.328 1.00 92.00 97 ASN A O 1
ATOM 800 N N . ASP A 1 98 ? -13.872 -5.573 8.866 1.00 91.75 98 ASP A N 1
ATOM 801 C CA . ASP A 1 98 ? -13.851 -6.164 10.206 1.00 91.75 98 ASP A CA 1
ATOM 802 C C . ASP A 1 98 ? -13.302 -5.163 11.231 1.00 91.75 98 ASP A C 1
ATOM 804 O O . ASP A 1 98 ? -13.937 -4.925 12.254 1.00 91.75 98 ASP A O 1
ATOM 808 N N . MET A 1 99 ? -12.187 -4.485 10.924 1.00 89.00 99 MET A N 1
ATOM 809 C CA . MET A 1 99 ? -11.658 -3.391 11.754 1.00 89.00 99 MET A CA 1
ATOM 810 C C . MET A 1 99 ? -12.703 -2.288 11.982 1.00 89.00 99 MET A C 1
ATOM 812 O O . MET A 1 99 ? -12.888 -1.824 13.108 1.00 89.00 99 MET A O 1
ATOM 816 N N . GLN A 1 100 ? -13.413 -1.871 10.927 1.00 90.75 100 GLN A N 1
ATOM 817 C CA . GLN A 1 100 ? -14.494 -0.890 11.030 1.00 90.75 100 GLN A CA 1
ATOM 818 C C . GLN A 1 100 ? -15.662 -1.402 11.886 1.00 90.75 100 GLN A C 1
ATOM 820 O O . GLN A 1 100 ? -16.229 -0.640 12.662 1.00 90.75 100 GLN A O 1
ATOM 825 N N . ALA A 1 101 ? -16.044 -2.672 11.753 1.00 93.19 101 ALA A N 1
ATOM 826 C CA . ALA A 1 101 ? -17.119 -3.263 12.542 1.00 93.19 101 ALA A CA 1
ATOM 827 C C . ALA A 1 101 ? -16.740 -3.345 14.027 1.00 93.19 101 ALA A C 1
ATOM 829 O O . ALA A 1 101 ? -17.515 -2.902 14.872 1.00 93.19 101 ALA A O 1
ATOM 830 N N . LEU A 1 102 ? -15.540 -3.842 14.344 1.00 90.50 102 LEU A N 1
ATOM 831 C CA . LEU A 1 102 ? -15.039 -3.943 15.717 1.00 90.50 102 LEU A CA 1
ATOM 832 C C . LEU A 1 102 ? -14.996 -2.566 16.382 1.00 90.50 102 LEU A C 1
ATOM 834 O O . LEU A 1 102 ? -15.592 -2.385 17.436 1.00 90.50 102 LEU A O 1
ATOM 838 N N . THR A 1 103 ? -14.413 -1.566 15.719 1.00 89.81 103 THR A N 1
ATOM 839 C CA . THR A 1 103 ? -14.355 -0.185 16.238 1.00 89.81 103 THR A CA 1
ATOM 840 C C . THR A 1 103 ? -15.710 0.519 16.316 1.00 89.81 103 THR A C 1
ATOM 842 O O . THR A 1 103 ? -15.844 1.510 17.029 1.00 89.81 103 THR A O 1
ATOM 845 N N . ARG A 1 104 ? -16.731 0.035 15.597 1.00 90.88 104 ARG A N 1
ATOM 846 C CA . ARG A 1 104 ? -18.085 0.601 15.639 1.00 90.88 104 ARG A CA 1
ATOM 847 C C . ARG A 1 104 ? -18.958 -0.019 16.726 1.00 90.88 104 ARG A C 1
ATOM 849 O O . ARG A 1 104 ? -19.824 0.671 17.260 1.00 90.88 104 ARG A O 1
ATOM 856 N N . TYR A 1 105 ? -18.796 -1.313 16.988 1.00 92.00 105 TYR A N 1
ATOM 857 C CA . TYR A 1 105 ? -19.674 -2.062 17.889 1.00 92.00 105 TYR A CA 1
ATOM 858 C C . TYR A 1 105 ? -19.062 -2.323 19.263 1.00 92.00 105 TYR A C 1
ATOM 860 O O . TYR A 1 105 ? -19.808 -2.541 20.215 1.00 92.00 105 TYR A O 1
ATOM 868 N N . ILE A 1 106 ? -17.736 -2.297 19.374 1.00 89.69 106 ILE A N 1
ATOM 869 C CA . ILE A 1 106 ? -17.020 -2.508 20.627 1.00 89.69 106 ILE A CA 1
ATOM 870 C C . ILE A 1 106 ? -16.489 -1.159 21.101 1.00 89.69 106 ILE A C 1
ATOM 872 O O . ILE A 1 106 ? -15.817 -0.443 20.358 1.00 89.69 106 ILE A O 1
ATOM 876 N N . LEU A 1 107 ? -16.811 -0.814 22.346 1.00 87.50 107 LEU A N 1
ATOM 877 C CA . LEU A 1 107 ? -16.170 0.290 23.044 1.00 87.50 107 LEU A CA 1
ATOM 878 C C . LEU A 1 107 ? -14.920 -0.265 23.725 1.00 87.50 107 LEU A C 1
ATOM 880 O O . LEU A 1 107 ? -15.031 -1.116 24.602 1.00 87.50 107 LEU A O 1
ATOM 884 N N . PHE A 1 108 ? -13.755 0.206 23.300 1.00 85.94 108 PHE A N 1
ATOM 885 C CA . PHE A 1 108 ? -12.478 -0.113 23.930 1.00 85.94 108 PHE A CA 1
ATOM 886 C C . PHE A 1 108 ? -12.198 0.932 25.011 1.00 85.94 108 PHE A C 1
ATOM 888 O O . PHE A 1 108 ? -12.376 2.127 24.756 1.00 85.94 108 PHE A O 1
ATOM 895 N N . GLU A 1 109 ? -11.791 0.512 26.211 1.00 88.00 109 GLU A N 1
ATOM 896 C CA . GLU A 1 109 ? -11.515 1.453 27.305 1.00 88.00 109 GLU A CA 1
ATOM 897 C C . GLU A 1 109 ? -10.176 2.176 27.094 1.00 88.00 109 GLU A C 1
ATOM 899 O O . GLU A 1 109 ? -9.968 3.281 27.601 1.00 88.00 109 GLU A O 1
ATOM 904 N N . SER A 1 110 ? -9.282 1.591 26.289 1.00 87.12 110 SER A N 1
ATOM 905 C CA . SER A 1 110 ? -8.009 2.192 25.897 1.00 87.12 110 SER A CA 1
ATOM 906 C C . SER A 1 110 ?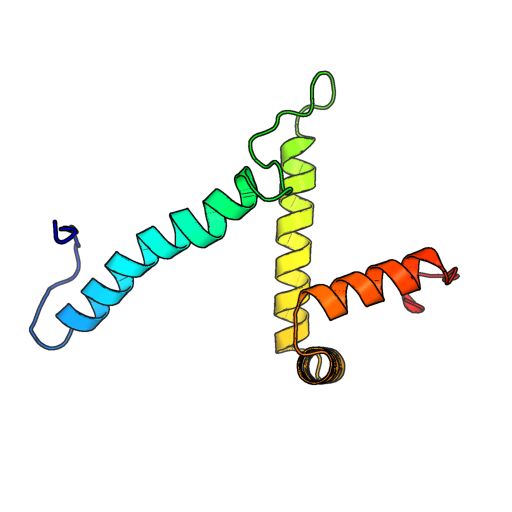 -7.534 1.732 24.513 1.00 87.12 110 SER A C 1
ATOM 908 O O . SER A 1 110 ? -8.053 0.780 23.937 1.00 87.12 110 SER A O 1
ATOM 910 N N . TRP A 1 111 ? -6.511 2.406 23.979 1.00 75.56 111 TRP A N 1
ATOM 911 C CA . TRP A 1 111 ? -5.862 2.009 22.724 1.00 75.56 111 TRP A CA 1
ATOM 912 C C . TRP A 1 111 ? -5.084 0.697 22.830 1.00 75.56 111 TRP A C 1
ATOM 914 O O . TRP A 1 111 ? -4.912 0.039 21.815 1.00 75.56 111 TRP A O 1
ATOM 924 N N . ASP A 1 112 ? -4.621 0.326 24.026 1.00 79.81 112 ASP A N 1
ATOM 925 C CA . ASP A 1 112 ? -3.900 -0.936 24.240 1.00 79.81 112 ASP A CA 1
ATOM 926 C C . ASP A 1 112 ? -4.840 -2.153 24.169 1.00 79.81 112 ASP A C 1
ATOM 928 O O . ASP A 1 112 ? -4.388 -3.281 23.978 1.00 79.81 112 ASP A O 1
ATOM 932 N N . GLU A 1 113 ? -6.148 -1.926 24.319 1.00 77.00 113 GLU A N 1
ATOM 933 C CA . GLU A 1 113 ? -7.189 -2.948 24.182 1.00 77.00 113 GLU A CA 1
ATOM 934 C C . GLU A 1 113 ? -7.688 -3.125 22.738 1.00 77.00 113 GLU A C 1
ATOM 936 O O . GLU A 1 113 ? -8.406 -4.092 22.470 1.00 77.00 113 GLU A O 1
ATOM 941 N N . LEU A 1 114 ? -7.324 -2.210 21.829 1.00 70.50 114 LEU A N 1
ATOM 942 C CA . LEU A 1 114 ? -7.660 -2.246 20.400 1.00 70.50 114 LEU A CA 1
ATOM 943 C C . LEU A 1 114 ? -6.597 -3.001 19.587 1.00 70.50 114 LEU A C 1
ATOM 945 O O . LEU A 1 114 ? -6.993 -3.884 18.790 1.00 70.50 114 LEU A O 1
#

pLDDT: mean 83.65, std 10.26, range [49.0, 96.5]